Protein AF-A0A2U2DFJ9-F1 (afdb_monomer_lite)

Organism: NCBI:txid2182425

pLDDT: mean 81.89, std 17.58, range [42.03, 97.06]

Radius of gyration: 15.21 Å; chains: 1; bounding box: 25×29×52 Å

Structure (mmCIF, N/CA/C/O backbone):
data_AF-A0A2U2DFJ9-F1
#
_entry.id   AF-A0A2U2DFJ9-F1
#
loop_
_atom_site.group_PDB
_atom_site.id
_atom_site.type_symbol
_atom_site.label_atom_id
_atom_site.label_alt_id
_atom_site.label_comp_id
_atom_site.label_asym_id
_atom_site.label_entity_id
_atom_site.label_seq_id
_atom_site.pdbx_PDB_ins_code
_atom_site.Cartn_x
_atom_site.Cartn_y
_atom_site.Cartn_z
_atom_site.occupancy
_atom_site.B_iso_or_equiv
_atom_site.auth_seq_id
_atom_site.auth_comp_id
_atom_site.auth_asym_id
_atom_site.auth_atom_id
_atom_site.pdbx_PDB_model_num
ATOM 1 N N . MET A 1 1 ? 11.268 10.503 1.662 1.00 52.84 1 MET A N 1
ATOM 2 C CA . MET A 1 1 ? 9.936 9.874 1.558 1.00 52.84 1 MET A CA 1
ATOM 3 C C . MET A 1 1 ? 8.866 10.942 1.677 1.00 52.84 1 MET A C 1
ATOM 5 O O . MET A 1 1 ? 8.882 11.700 2.641 1.00 52.84 1 MET A O 1
ATOM 9 N N . GLU A 1 2 ? 7.994 11.043 0.674 1.00 56.03 2 GLU A N 1
ATOM 10 C CA . GLU A 1 2 ? 6.791 11.884 0.724 1.00 56.03 2 GLU A CA 1
ATOM 11 C C . GLU A 1 2 ? 5.919 11.446 1.913 1.00 56.03 2 GLU A C 1
ATOM 13 O O . GLU A 1 2 ? 5.860 10.260 2.236 1.00 56.03 2 GLU A O 1
ATOM 18 N N . ASN A 1 3 ? 5.303 12.388 2.627 1.00 73.19 3 ASN A N 1
ATOM 19 C CA . ASN A 1 3 ? 4.603 12.078 3.871 1.00 73.19 3 ASN A CA 1
ATOM 20 C C . ASN A 1 3 ? 3.366 11.219 3.559 1.00 73.19 3 ASN A C 1
ATOM 22 O O . ASN A 1 3 ? 2.481 11.666 2.834 1.00 73.19 3 ASN A O 1
ATOM 26 N N . LEU A 1 4 ? 3.256 10.009 4.114 1.00 71.62 4 LEU A N 1
ATOM 27 C CA . LEU A 1 4 ? 2.108 9.125 3.855 1.00 71.62 4 LEU A CA 1
ATOM 28 C C . LEU A 1 4 ? 0.763 9.770 4.203 1.00 71.62 4 LEU A C 1
ATOM 30 O O . LEU A 1 4 ? -0.244 9.478 3.562 1.00 71.62 4 LEU A O 1
ATOM 34 N N . ARG A 1 5 ? 0.744 10.717 5.149 1.00 70.81 5 ARG A N 1
ATOM 35 C CA . ARG A 1 5 ? -0.452 11.519 5.444 1.00 70.81 5 ARG A CA 1
ATOM 36 C C . ARG A 1 5 ? -0.880 12.393 4.269 1.00 70.81 5 ARG A C 1
ATOM 38 O O . ARG A 1 5 ? -2.066 12.634 4.114 1.00 70.81 5 ARG A O 1
ATOM 45 N N . GLN A 1 6 ? 0.065 12.868 3.460 1.00 75.25 6 GLN A N 1
ATOM 46 C CA . GLN A 1 6 ? -0.219 13.631 2.240 1.00 75.25 6 GLN A CA 1
ATOM 47 C C . GLN A 1 6 ? -0.699 12.727 1.099 1.00 75.25 6 GLN A C 1
ATOM 49 O O . GLN A 1 6 ? -1.400 13.191 0.206 1.00 75.25 6 GLN A O 1
ATOM 54 N N . LEU A 1 7 ? -0.334 11.442 1.128 1.00 66.25 7 LEU A N 1
ATOM 55 C CA . LEU A 1 7 ? -0.747 10.452 0.132 1.00 66.25 7 LEU A CA 1
ATOM 56 C C . LEU A 1 7 ? -2.104 9.808 0.454 1.00 66.25 7 LEU A C 1
ATOM 58 O O . LEU A 1 7 ? -2.735 9.243 -0.439 1.00 66.25 7 LEU A O 1
ATOM 62 N N . SER A 1 8 ? -2.548 9.884 1.709 1.00 71.19 8 SER A N 1
ATOM 63 C CA . SER A 1 8 ? -3.824 9.341 2.169 1.00 71.19 8 SER A CA 1
ATOM 64 C C . SER A 1 8 ? -4.962 10.339 1.971 1.00 71.19 8 SER A C 1
ATOM 66 O O . SER A 1 8 ? -4.898 11.469 2.448 1.00 71.19 8 SER A O 1
ATOM 68 N N . ALA A 1 9 ? -6.057 9.895 1.353 1.00 72.31 9 ALA A N 1
ATOM 69 C CA . ALA A 1 9 ? -7.325 10.632 1.348 1.00 72.31 9 ALA A CA 1
ATOM 70 C C . ALA A 1 9 ? -8.136 10.438 2.649 1.00 72.31 9 ALA A C 1
ATOM 72 O O . ALA A 1 9 ? -9.190 11.050 2.815 1.00 72.31 9 ALA A O 1
ATOM 73 N N . TRP A 1 10 ? -7.665 9.583 3.564 1.00 72.38 10 TRP A N 1
ATOM 74 C CA . TRP A 1 10 ? -8.362 9.197 4.792 1.00 72.38 10 TRP A CA 1
ATOM 75 C C . TRP A 1 10 ? -7.600 9.655 6.045 1.00 72.38 10 TRP A C 1
ATOM 77 O O . TRP A 1 10 ? -6.364 9.594 6.051 1.00 72.38 10 TRP A O 1
ATOM 87 N N . PRO A 1 11 ? -8.288 10.076 7.126 1.00 78.06 11 PRO A N 1
ATOM 88 C CA . PRO A 1 11 ? -7.633 10.376 8.395 1.00 78.06 11 PRO A CA 1
ATOM 89 C C . PRO A 1 11 ? -7.016 9.104 8.991 1.00 78.06 11 PRO A C 1
ATOM 91 O O . PRO A 1 11 ? -7.730 8.177 9.362 1.00 78.06 11 PRO A O 1
ATOM 94 N N . LEU A 1 12 ? -5.687 9.072 9.088 1.00 79.62 12 LEU A N 1
ATOM 95 C CA . LEU A 1 12 ? -4.943 7.969 9.696 1.00 79.62 12 LEU A CA 1
ATOM 96 C C . LEU A 1 12 ? -4.514 8.340 11.113 1.00 79.62 12 LEU A C 1
ATOM 98 O O . LEU A 1 12 ? -3.942 9.412 11.339 1.00 79.62 12 LEU A O 1
ATOM 102 N N . THR A 1 13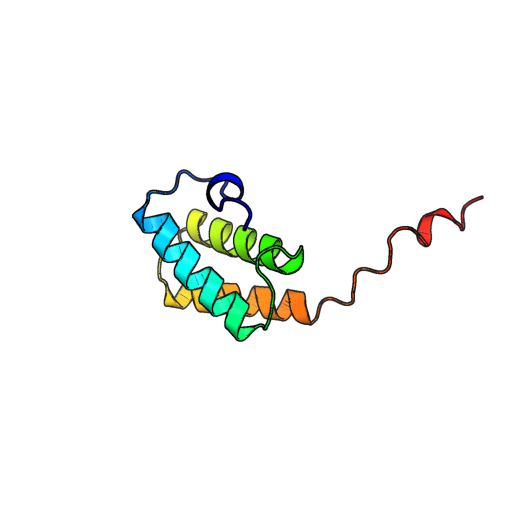 ? -4.741 7.440 12.066 1.00 87.69 13 THR A N 1
ATOM 103 C CA . THR A 1 13 ? -4.116 7.540 13.386 1.00 87.69 13 THR A CA 1
ATOM 104 C C . THR A 1 13 ? -2.615 7.245 13.287 1.00 87.69 13 THR A C 1
ATOM 106 O O . THR A 1 13 ? -2.125 6.703 12.295 1.00 87.69 13 THR A O 1
ATOM 109 N N . SER A 1 14 ? -1.850 7.565 14.334 1.00 86.25 14 SER A N 1
ATOM 110 C CA . SER A 1 14 ? -0.425 7.202 14.393 1.00 86.25 14 SER A CA 1
ATOM 111 C C . SER A 1 14 ? -0.195 5.687 14.316 1.00 86.25 14 SER A C 1
ATOM 113 O O . SER A 1 14 ? 0.807 5.254 13.755 1.00 86.25 14 SER A O 1
ATOM 115 N N . ALA A 1 15 ? -1.124 4.883 14.845 1.00 87.12 15 ALA A N 1
ATOM 116 C CA . ALA A 1 15 ? -1.049 3.426 14.764 1.00 87.12 15 ALA A CA 1
ATOM 117 C C . ALA A 1 15 ? -1.303 2.923 13.333 1.00 87.12 15 ALA A C 1
ATOM 119 O O . ALA A 1 15 ? -0.590 2.037 12.863 1.00 87.12 15 ALA A O 1
ATOM 120 N N . ASP A 1 16 ? -2.268 3.523 12.627 1.00 87.62 16 ASP A N 1
ATOM 121 C CA . ASP A 1 16 ? -2.547 3.194 11.223 1.00 87.62 16 ASP A CA 1
ATOM 122 C C . ASP A 1 16 ? -1.346 3.521 10.333 1.00 87.62 16 ASP A C 1
ATOM 124 O O . ASP A 1 16 ? -0.962 2.712 9.493 1.00 87.62 16 ASP A O 1
ATOM 128 N N . LEU A 1 17 ? -0.716 4.680 10.558 1.00 87.75 17 LEU A N 1
ATOM 129 C CA . LEU A 1 17 ? 0.483 5.092 9.827 1.00 87.75 17 LEU A CA 1
ATOM 130 C C . LEU A 1 17 ? 1.623 4.103 10.019 1.00 87.75 17 LEU A C 1
ATOM 132 O O . LEU A 1 17 ? 2.143 3.607 9.031 1.00 87.75 17 LEU A O 1
ATOM 136 N N . SER A 1 18 ? 1.947 3.748 11.264 1.00 90.75 18 SER A N 1
ATOM 137 C CA . SER A 1 18 ? 3.030 2.799 11.534 1.00 90.75 18 SER A CA 1
ATOM 138 C C . SER A 1 18 ? 2.759 1.423 10.914 1.00 90.75 18 SER A C 1
ATOM 140 O O . SER A 1 18 ? 3.668 0.788 10.384 1.00 90.75 18 SER A O 1
ATOM 142 N N . LYS A 1 19 ? 1.500 0.964 10.915 1.00 91.44 19 LYS A N 1
ATOM 143 C CA . LYS A 1 19 ? 1.122 -0.279 10.233 1.00 91.44 19 LYS A CA 1
ATOM 144 C C . LYS A 1 19 ? 1.346 -0.176 8.722 1.00 91.44 19 LYS A C 1
ATOM 146 O O . LYS A 1 19 ? 1.967 -1.067 8.148 1.00 91.44 19 LYS A O 1
ATOM 151 N N . VAL A 1 20 ? 0.835 0.878 8.086 1.00 91.19 20 VAL A N 1
ATOM 152 C CA . VAL A 1 20 ? 0.962 1.069 6.635 1.00 91.19 20 VAL A CA 1
ATOM 153 C C . VAL A 1 20 ? 2.421 1.266 6.225 1.00 91.19 20 VAL A C 1
ATOM 155 O O . VAL A 1 20 ? 2.821 0.710 5.208 1.00 91.19 20 VAL A O 1
ATOM 158 N N . GLU A 1 21 ? 3.220 1.981 7.019 1.00 92.94 21 GLU A N 1
ATOM 159 C CA . GLU A 1 21 ? 4.670 2.139 6.831 1.00 92.94 21 GLU A CA 1
ATOM 160 C C . GLU A 1 21 ? 5.370 0.783 6.819 1.00 92.94 21 GLU A C 1
ATOM 162 O O . GLU A 1 21 ? 6.023 0.445 5.838 1.00 92.94 21 GLU A O 1
ATOM 167 N N . ASN A 1 22 ? 5.138 -0.051 7.836 1.00 95.38 22 ASN A N 1
ATOM 168 C CA . ASN A 1 22 ? 5.748 -1.380 7.911 1.00 95.38 22 ASN A CA 1
ATOM 169 C C . ASN A 1 22 ? 5.364 -2.275 6.721 1.00 95.38 22 ASN A C 1
ATOM 171 O O . ASN A 1 22 ? 6.197 -3.021 6.206 1.00 95.38 22 ASN A O 1
ATOM 175 N N . VAL A 1 23 ? 4.101 -2.221 6.280 1.00 96.44 23 VAL A N 1
ATOM 176 C CA . VAL A 1 23 ? 3.649 -2.956 5.088 1.00 96.44 23 VAL A CA 1
ATOM 177 C C . VAL A 1 23 ? 4.338 -2.418 3.836 1.00 96.44 23 VAL A C 1
ATOM 179 O O . VAL A 1 23 ? 4.814 -3.203 3.018 1.00 96.44 23 VAL A O 1
ATOM 182 N N . LEU A 1 24 ? 4.371 -1.096 3.668 1.00 95.75 24 LEU A N 1
ATOM 183 C CA . LEU A 1 24 ? 4.964 -0.450 2.505 1.00 95.75 24 LEU A CA 1
ATOM 184 C C . LEU A 1 24 ? 6.454 -0.777 2.403 1.00 95.75 24 LEU A C 1
ATOM 186 O O . LEU A 1 24 ? 6.890 -1.213 1.343 1.00 95.75 24 LEU A O 1
ATOM 190 N N . ASP A 1 25 ? 7.204 -0.643 3.493 1.00 95.94 25 ASP A N 1
ATOM 191 C CA . ASP A 1 25 ? 8.638 -0.931 3.530 1.00 95.94 25 ASP A CA 1
ATOM 192 C C . ASP A 1 25 ? 8.930 -2.386 3.146 1.00 95.94 25 ASP A C 1
ATOM 194 O O . ASP A 1 25 ? 9.817 -2.647 2.333 1.00 95.94 25 ASP A O 1
ATOM 198 N N . ALA A 1 26 ? 8.139 -3.337 3.654 1.00 97.00 26 ALA A N 1
ATOM 199 C CA . ALA A 1 26 ? 8.270 -4.745 3.288 1.00 97.00 26 ALA A CA 1
ATOM 200 C C . ALA A 1 26 ? 7.982 -4.990 1.796 1.00 97.00 26 ALA A C 1
ATOM 202 O O . ALA A 1 26 ? 8.727 -5.706 1.130 1.00 97.00 26 ALA A O 1
ATOM 203 N N . VAL A 1 27 ? 6.930 -4.374 1.247 1.00 97.06 27 VAL A N 1
ATOM 204 C CA . VAL A 1 27 ? 6.570 -4.506 -0.176 1.00 97.06 27 VAL A CA 1
ATOM 205 C C . VAL A 1 27 ? 7.639 -3.894 -1.083 1.00 97.06 27 VAL A C 1
ATOM 207 O O . VAL A 1 27 ? 7.989 -4.485 -2.104 1.00 97.06 27 VAL A O 1
ATOM 210 N N . LEU A 1 28 ? 8.158 -2.720 -0.722 1.00 95.50 28 LEU A N 1
ATOM 211 C CA . LEU A 1 28 ? 9.203 -2.026 -1.471 1.00 95.50 28 LEU A CA 1
ATOM 212 C C . LEU A 1 28 ? 10.522 -2.804 -1.450 1.00 95.50 28 LEU A C 1
ATOM 214 O O . LEU A 1 28 ? 11.147 -2.957 -2.500 1.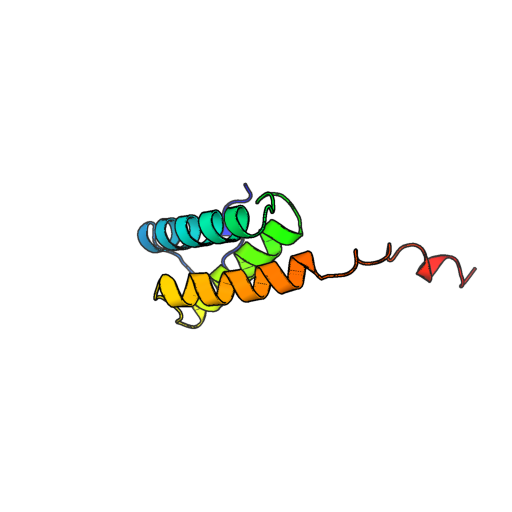00 95.50 28 LEU A O 1
ATOM 218 N N . ALA A 1 29 ? 10.907 -3.347 -0.292 1.00 95.38 29 ALA A N 1
ATOM 219 C CA . ALA A 1 29 ? 12.092 -4.186 -0.153 1.00 95.38 29 ALA A CA 1
ATOM 220 C C . ALA A 1 29 ? 11.977 -5.480 -0.978 1.00 95.38 29 ALA A C 1
ATOM 222 O O . ALA A 1 29 ? 12.893 -5.799 -1.736 1.00 95.38 29 ALA A O 1
ATOM 223 N N . ASP A 1 30 ? 10.836 -6.178 -0.896 1.00 94.44 30 ASP A N 1
ATOM 224 C CA . ASP A 1 30 ? 10.565 -7.396 -1.674 1.00 94.44 30 ASP A CA 1
ATOM 225 C C . ASP A 1 30 ? 10.643 -7.133 -3.191 1.00 94.44 30 ASP A C 1
ATOM 227 O O . ASP A 1 30 ? 11.107 -7.981 -3.955 1.00 94.44 30 ASP A O 1
ATOM 231 N N . ALA A 1 31 ? 10.186 -5.958 -3.637 1.00 92.19 31 ALA A N 1
ATOM 232 C CA . ALA A 1 31 ? 10.149 -5.572 -5.046 1.00 92.19 31 ALA A CA 1
ATOM 233 C C . ALA A 1 31 ? 11.413 -4.848 -5.541 1.00 92.19 31 ALA A C 1
ATOM 235 O O . ALA A 1 31 ? 11.503 -4.573 -6.737 1.00 92.19 31 ALA A O 1
ATOM 236 N N . GLN A 1 32 ? 12.367 -4.541 -4.654 1.00 94.31 32 GLN A N 1
ATOM 237 C CA . GLN A 1 32 ? 13.555 -3.724 -4.942 1.00 94.31 32 GLN A CA 1
ATOM 238 C C . GLN A 1 32 ? 13.209 -2.341 -5.532 1.00 94.31 32 GLN A C 1
ATOM 240 O O . GLN A 1 32 ? 13.852 -1.871 -6.469 1.00 94.31 32 GLN A O 1
ATOM 245 N N . ILE A 1 33 ? 12.174 -1.689 -4.994 1.00 92.00 33 ILE A N 1
ATOM 246 C CA . ILE A 1 33 ? 11.711 -0.361 -5.426 1.00 92.00 33 ILE A CA 1
ATOM 247 C C . ILE A 1 33 ? 12.041 0.670 -4.347 1.00 92.00 33 ILE A C 1
ATOM 249 O O . ILE A 1 33 ? 11.672 0.503 -3.188 1.00 92.00 33 ILE A O 1
ATOM 253 N N . GLU A 1 34 ? 12.668 1.782 -4.725 1.00 90.50 34 GLU A N 1
ATOM 254 C CA . GLU A 1 34 ? 12.892 2.903 -3.806 1.00 90.50 34 GLU A CA 1
ATOM 255 C C . GLU A 1 34 ? 11.585 3.681 -3.561 1.00 90.50 34 GLU A C 1
ATOM 257 O O . GLU A 1 34 ? 10.818 3.965 -4.487 1.00 90.50 34 GLU A O 1
ATOM 262 N N . GLY A 1 35 ? 11.309 4.039 -2.306 1.00 86.94 35 GLY A N 1
ATOM 263 C CA . GLY A 1 35 ? 10.019 4.617 -1.904 1.00 86.94 35 GLY A CA 1
ATOM 264 C C . GLY A 1 35 ? 9.733 6.033 -2.418 1.00 86.94 35 GLY A C 1
ATOM 265 O O . GLY A 1 35 ? 8.577 6.453 -2.446 1.00 86.94 35 GLY A O 1
ATOM 266 N N . ASP A 1 36 ? 10.753 6.783 -2.830 1.00 88.19 36 ASP A N 1
ATOM 267 C CA . ASP A 1 36 ? 10.628 8.123 -3.417 1.00 88.19 36 ASP A CA 1
ATOM 268 C C . ASP A 1 36 ? 10.486 8.115 -4.949 1.00 88.19 36 ASP A C 1
ATOM 270 O O . ASP A 1 36 ? 10.231 9.157 -5.555 1.00 88.19 36 ASP A O 1
ATOM 274 N N . THR A 1 37 ? 10.557 6.944 -5.579 1.00 89.88 37 THR A N 1
ATOM 275 C CA . THR A 1 37 ? 10.306 6.795 -7.015 1.00 89.88 37 THR A CA 1
ATOM 276 C C . THR A 1 37 ? 8.810 6.865 -7.341 1.00 89.88 37 THR A C 1
ATOM 278 O O . THR A 1 37 ? 7.944 6.593 -6.504 1.00 89.88 37 THR A O 1
ATOM 281 N N . LYS A 1 38 ? 8.467 7.170 -8.604 1.00 89.69 38 LYS A N 1
ATOM 282 C CA . LYS A 1 38 ? 7.065 7.146 -9.072 1.00 89.69 38 LYS A CA 1
ATOM 283 C C . LYS A 1 38 ? 6.375 5.788 -8.807 1.00 89.69 38 LYS A C 1
ATOM 285 O O . LYS A 1 38 ? 5.237 5.817 -8.333 1.00 89.69 38 LYS A O 1
ATOM 290 N N . PRO A 1 39 ? 6.999 4.621 -9.079 1.00 91.25 39 PRO A N 1
ATOM 291 C CA . PRO A 1 39 ? 6.463 3.322 -8.669 1.00 91.25 39 PRO A CA 1
ATOM 292 C C . PRO A 1 39 ? 6.236 3.214 -7.157 1.00 91.25 39 PRO A C 1
ATOM 294 O O . PRO A 1 39 ? 5.141 2.838 -6.743 1.00 91.25 39 PRO A O 1
ATOM 297 N N . GLY A 1 40 ? 7.212 3.623 -6.337 1.00 92.31 40 GLY A N 1
ATOM 298 C CA . GLY A 1 40 ? 7.100 3.593 -4.876 1.00 92.31 40 GLY A CA 1
ATOM 299 C C . GLY A 1 40 ? 5.905 4.397 -4.356 1.00 92.31 40 GLY A C 1
ATOM 300 O O . GLY A 1 40 ? 5.079 3.886 -3.598 1.00 92.31 40 GLY A O 1
ATOM 301 N N . GLN A 1 41 ? 5.722 5.618 -4.864 1.00 91.75 41 GLN A N 1
ATOM 302 C CA . GLN A 1 41 ? 4.572 6.460 -4.525 1.00 91.75 41 GLN A CA 1
ATOM 303 C C . GLN A 1 41 ? 3.228 5.851 -4.963 1.00 91.75 41 GLN A C 1
ATOM 305 O O . GLN A 1 41 ? 2.225 5.983 -4.256 1.00 91.75 41 GLN A O 1
ATOM 310 N N . ARG A 1 42 ? 3.169 5.181 -6.125 1.00 91.81 42 ARG A N 1
ATOM 311 C CA . ARG A 1 42 ? 1.945 4.505 -6.600 1.00 91.81 42 ARG A CA 1
ATOM 312 C C . ARG A 1 42 ? 1.584 3.298 -5.741 1.00 91.81 42 ARG A C 1
ATOM 314 O O . ARG A 1 42 ? 0.402 3.108 -5.440 1.00 91.81 42 ARG A O 1
ATOM 321 N N . ILE A 1 43 ? 2.579 2.527 -5.310 1.00 94.06 43 ILE A N 1
ATOM 322 C CA . ILE A 1 43 ? 2.394 1.412 -4.375 1.00 94.06 43 ILE A CA 1
ATOM 323 C C . ILE A 1 43 ? 1.856 1.943 -3.043 1.00 94.06 43 ILE A C 1
ATOM 325 O O . ILE A 1 43 ? 0.814 1.475 -2.583 1.00 94.06 43 ILE A O 1
ATOM 329 N N . ALA A 1 44 ? 2.478 2.988 -2.486 1.00 93.69 44 ALA A N 1
ATOM 330 C CA . ALA A 1 44 ? 2.030 3.631 -1.250 1.00 93.69 44 ALA A CA 1
ATOM 331 C C . ALA A 1 44 ? 0.566 4.095 -1.327 1.00 93.69 44 ALA A C 1
ATOM 333 O O . ALA A 1 44 ? -0.247 3.730 -0.477 1.00 93.69 44 ALA A O 1
ATOM 334 N N . ARG A 1 45 ? 0.187 4.827 -2.386 1.00 92.38 45 ARG A N 1
ATOM 335 C CA . ARG A 1 45 ? -1.205 5.268 -2.611 1.00 92.38 45 ARG A CA 1
ATOM 336 C C . ARG A 1 45 ? -2.181 4.097 -2.729 1.00 92.38 45 ARG A C 1
ATOM 338 O O . ARG A 1 45 ? -3.307 4.188 -2.242 1.00 92.38 45 ARG A O 1
ATOM 345 N N . SER A 1 46 ? -1.760 3.000 -3.354 1.00 93.50 46 SER A N 1
ATOM 346 C CA . SER A 1 46 ? -2.603 1.814 -3.525 1.00 93.50 46 SER A CA 1
ATOM 347 C C . SER A 1 46 ? -2.852 1.104 -2.194 1.00 93.50 46 SER A C 1
ATOM 349 O O . SER A 1 46 ? -3.997 0.766 -1.904 1.00 93.50 46 SER A O 1
ATOM 351 N N . ILE A 1 47 ? -1.816 0.922 -1.368 1.00 94.50 47 ILE A N 1
ATOM 352 C CA . ILE A 1 47 ? -1.932 0.327 -0.024 1.00 94.50 47 ILE A CA 1
ATOM 353 C C . ILE A 1 47 ? -2.817 1.203 0.871 1.00 94.50 47 ILE A C 1
ATOM 355 O O . ILE A 1 47 ? -3.728 0.697 1.521 1.00 94.50 47 ILE A O 1
ATOM 359 N N . LEU A 1 48 ? -2.612 2.523 0.846 1.00 92.75 48 LEU A N 1
ATOM 360 C CA . LEU A 1 48 ? -3.442 3.487 1.575 1.00 92.75 48 LEU A CA 1
ATOM 361 C C . LEU A 1 48 ? -4.916 3.432 1.150 1.00 92.75 48 LEU A C 1
ATOM 363 O O . LEU A 1 48 ? -5.810 3.496 1.991 1.00 92.75 48 LEU A O 1
ATOM 367 N N . SER A 1 49 ? -5.176 3.268 -0.148 1.00 91.44 49 SER A N 1
ATOM 368 C CA . SER A 1 49 ? -6.538 3.123 -0.671 1.00 91.44 49 SER A CA 1
ATOM 369 C C . SER A 1 49 ? -7.181 1.810 -0.222 1.00 91.44 49 SER A C 1
ATOM 371 O O . SER A 1 49 ? -8.331 1.815 0.204 1.00 91.44 49 SER A O 1
ATOM 373 N N . ALA A 1 50 ? -6.445 0.693 -0.257 1.00 92.06 50 ALA A N 1
ATOM 374 C CA . ALA A 1 50 ? -6.936 -0.589 0.251 1.00 92.06 50 ALA A CA 1
ATOM 375 C C . ALA A 1 50 ? -7.262 -0.516 1.752 1.00 92.06 50 ALA A C 1
ATOM 377 O O . ALA A 1 50 ? -8.308 -1.006 2.179 1.00 92.06 50 ALA A O 1
ATOM 378 N N . TYR A 1 51 ? -6.420 0.173 2.529 1.00 91.81 51 TYR A N 1
ATOM 379 C CA . TYR A 1 51 ? -6.670 0.434 3.945 1.00 91.81 51 TYR A CA 1
ATOM 380 C C . TYR A 1 51 ? -7.975 1.202 4.167 1.00 91.81 51 TYR A C 1
ATOM 382 O O . TYR A 1 51 ? -8.821 0.785 4.957 1.00 91.81 51 TYR A O 1
ATOM 390 N N . ALA A 1 52 ? -8.174 2.290 3.418 1.00 88.00 52 ALA A N 1
ATOM 391 C CA . ALA A 1 52 ? -9.386 3.104 3.480 1.00 88.00 52 ALA A CA 1
ATOM 392 C C . ALA A 1 52 ? -10.656 2.332 3.067 1.00 88.00 52 ALA A C 1
ATOM 394 O O . ALA A 1 52 ? -11.745 2.637 3.547 1.00 88.00 52 ALA A O 1
ATOM 395 N N . LEU A 1 53 ? -10.521 1.310 2.215 1.00 89.56 53 LEU A N 1
ATOM 396 C CA . LEU A 1 53 ? -11.607 0.407 1.819 1.00 89.56 53 LEU A CA 1
ATOM 397 C C . LEU A 1 53 ? -11.873 -0.723 2.833 1.00 89.56 53 LEU A C 1
ATOM 399 O O . LEU A 1 53 ? -12.756 -1.548 2.604 1.00 89.56 53 LEU A O 1
ATOM 403 N N . GLY A 1 54 ? -11.146 -0.761 3.954 1.00 89.50 54 GLY A N 1
ATOM 404 C CA . GLY A 1 54 ? -11.373 -1.698 5.056 1.00 89.50 54 GLY A CA 1
ATOM 405 C C . GLY A 1 54 ? -10.426 -2.898 5.096 1.00 89.50 54 GLY A C 1
ATOM 406 O O . GLY A 1 54 ? -10.554 -3.734 5.994 1.00 89.50 54 GLY A O 1
ATOM 407 N N . VAL A 1 55 ? -9.444 -2.986 4.191 1.00 91.94 55 VAL A N 1
ATOM 408 C CA . VAL A 1 55 ? -8.386 -4.005 4.271 1.00 91.94 55 VAL A CA 1
ATOM 409 C C . VAL A 1 55 ? -7.397 -3.581 5.355 1.00 91.94 55 VAL A C 1
ATOM 411 O O . VAL A 1 55 ? -6.460 -2.832 5.108 1.00 91.94 55 VAL A O 1
ATOM 414 N N . THR A 1 56 ? -7.644 -4.002 6.592 1.00 90.38 56 THR A N 1
ATOM 415 C CA . THR A 1 56 ? -6.873 -3.548 7.766 1.00 90.38 56 THR A CA 1
ATOM 416 C C . THR A 1 56 ? -5.934 -4.609 8.337 1.00 90.38 56 THR A C 1
ATOM 418 O O . THR A 1 56 ? -5.085 -4.284 9.181 1.00 90.38 56 THR A O 1
ATOM 421 N N . ASP A 1 57 ? -6.072 -5.856 7.883 1.00 94.69 57 ASP A N 1
ATOM 422 C CA . ASP A 1 57 ? -5.166 -6.947 8.213 1.00 94.69 57 ASP A CA 1
ATOM 423 C C . ASP A 1 57 ? -3.827 -6.774 7.482 1.00 94.69 57 ASP A C 1
ATOM 425 O O . ASP A 1 57 ? -3.772 -6.473 6.287 1.00 94.69 57 ASP A O 1
ATOM 429 N N . SER A 1 58 ? -2.727 -6.941 8.215 1.00 93.56 58 SER A N 1
ATOM 430 C CA . SER A 1 58 ? -1.387 -6.703 7.677 1.00 93.56 58 SER A CA 1
ATOM 431 C C . SER A 1 58 ? -0.995 -7.725 6.610 1.00 93.56 58 SER A C 1
ATOM 433 O O . SER A 1 58 ? -0.299 -7.371 5.662 1.00 93.56 58 SER A O 1
ATOM 435 N N . HIS A 1 59 ? -1.423 -8.982 6.740 1.00 95.25 59 HIS A N 1
ATOM 436 C CA . HIS A 1 59 ? -1.117 -10.027 5.767 1.00 95.25 59 HIS A CA 1
ATOM 437 C C . HIS A 1 59 ? -1.876 -9.795 4.453 1.00 95.25 59 HIS A C 1
ATOM 439 O O . HIS A 1 59 ? -1.302 -9.941 3.367 1.00 95.25 59 HIS A O 1
ATOM 445 N N . ASP A 1 60 ? -3.128 -9.351 4.539 1.00 95.75 60 ASP A N 1
ATOM 446 C CA . ASP A 1 60 ? -3.920 -8.988 3.362 1.00 95.75 60 ASP A CA 1
ATOM 447 C C . ASP A 1 60 ? -3.350 -7.753 2.654 1.00 95.75 60 ASP A C 1
ATOM 449 O O . ASP A 1 60 ? -3.197 -7.756 1.430 1.00 95.75 60 ASP A O 1
ATOM 453 N N . LEU A 1 61 ? -2.946 -6.725 3.407 1.00 95.62 61 LEU A N 1
ATOM 454 C CA . LEU A 1 61 ? -2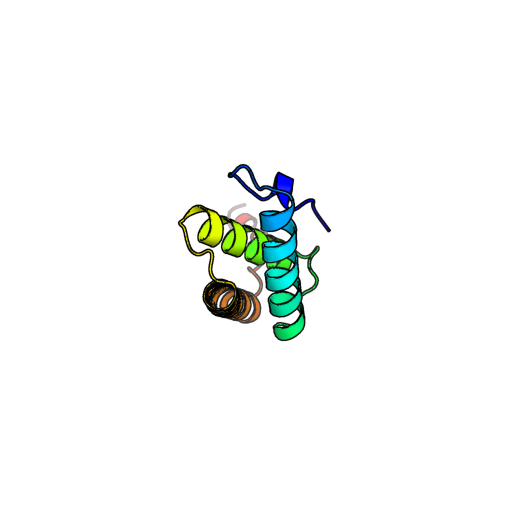.288 -5.537 2.854 1.00 95.62 61 LEU A CA 1
ATOM 455 C C . LEU A 1 61 ? -0.940 -5.860 2.200 1.00 95.62 61 LEU A C 1
ATOM 457 O O . LEU A 1 61 ? -0.639 -5.316 1.138 1.00 95.62 61 LEU A O 1
ATOM 461 N N . LEU A 1 62 ? -0.143 -6.757 2.790 1.00 96.56 62 LEU A N 1
ATOM 462 C CA . LEU A 1 62 ? 1.102 -7.245 2.187 1.00 96.56 62 LEU A CA 1
ATOM 463 C C . LEU A 1 62 ? 0.826 -7.984 0.877 1.00 96.56 62 LEU A C 1
ATOM 465 O O . LEU A 1 62 ? 1.494 -7.742 -0.128 1.00 96.56 62 LEU A O 1
ATOM 469 N N . THR A 1 63 ? -0.172 -8.868 0.872 1.00 96.44 63 THR A N 1
ATOM 470 C CA . THR A 1 63 ? -0.571 -9.621 -0.323 1.00 96.44 63 THR A CA 1
ATOM 471 C C . THR A 1 63 ? -1.020 -8.671 -1.429 1.00 96.44 63 THR A C 1
ATOM 473 O O . THR A 1 63 ? -0.533 -8.759 -2.558 1.00 96.44 63 THR A O 1
ATOM 476 N N . TYR A 1 64 ? -1.881 -7.712 -1.095 1.00 95.06 64 TYR A N 1
ATOM 477 C CA . TYR A 1 64 ? -2.332 -6.673 -2.010 1.00 95.06 64 TYR A CA 1
ATOM 478 C C . TYR A 1 64 ? -1.159 -5.834 -2.538 1.00 95.06 64 TYR A C 1
ATOM 480 O O . TYR A 1 64 ? -0.987 -5.694 -3.749 1.00 95.06 64 TYR A O 1
ATOM 488 N N . GLY A 1 65 ? -0.301 -5.331 -1.647 1.00 95.62 65 GLY A N 1
ATOM 489 C CA . GLY A 1 65 ? 0.859 -4.517 -2.000 1.00 95.62 65 GLY A CA 1
ATOM 490 C C . GLY A 1 65 ? 1.824 -5.238 -2.942 1.00 95.62 65 GLY A C 1
ATOM 491 O O . GLY A 1 65 ? 2.257 -4.650 -3.930 1.00 95.62 65 GLY A O 1
ATOM 492 N N . ARG A 1 66 ? 2.087 -6.532 -2.718 1.00 96.12 66 ARG A N 1
ATOM 493 C CA . ARG A 1 66 ? 2.916 -7.367 -3.607 1.00 96.12 66 ARG A CA 1
ATOM 494 C C . ARG A 1 66 ? 2.324 -7.511 -5.006 1.00 96.12 66 ARG A C 1
ATOM 496 O O . ARG A 1 66 ? 3.070 -7.474 -5.984 1.00 96.12 66 ARG A O 1
ATOM 503 N N . VAL A 1 67 ? 1.002 -7.654 -5.125 1.00 95.50 67 VAL A N 1
ATOM 504 C CA . VAL A 1 67 ? 0.326 -7.706 -6.434 1.00 95.50 67 VAL A CA 1
ATOM 505 C C . VAL A 1 67 ? 0.529 -6.394 -7.194 1.00 95.50 67 VAL A C 1
ATOM 507 O O . VAL A 1 67 ? 0.893 -6.421 -8.371 1.00 95.50 67 VAL A O 1
ATOM 510 N N . ILE A 1 68 ? 0.363 -5.254 -6.520 1.00 94.75 68 ILE A N 1
ATOM 511 C CA . ILE A 1 68 ? 0.579 -3.932 -7.122 1.00 94.75 68 ILE A CA 1
ATOM 512 C C . ILE A 1 68 ? 2.050 -3.729 -7.495 1.00 94.75 68 ILE A C 1
ATOM 514 O O . ILE A 1 68 ? 2.346 -3.311 -8.611 1.00 94.75 68 ILE A O 1
ATOM 51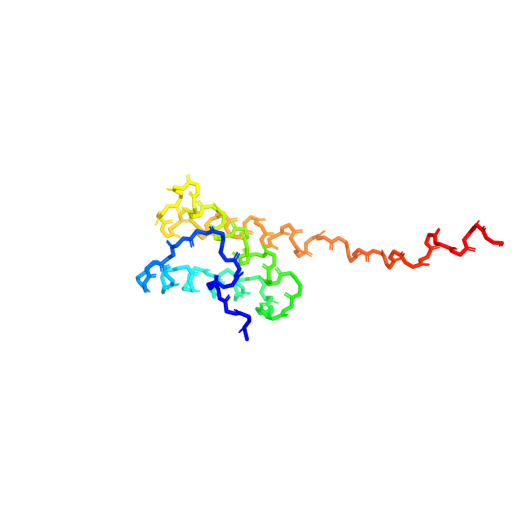8 N N . ALA A 1 69 ? 2.980 -4.072 -6.603 1.00 94.50 69 ALA A N 1
ATOM 519 C CA . ALA A 1 69 ? 4.409 -3.939 -6.861 1.00 94.50 69 ALA A CA 1
ATOM 520 C C . ALA A 1 69 ? 4.851 -4.793 -8.055 1.00 94.50 69 ALA A C 1
ATOM 522 O O . ALA A 1 69 ? 5.585 -4.314 -8.915 1.00 94.50 69 ALA A O 1
ATOM 523 N N . LYS A 1 70 ? 4.332 -6.021 -8.181 1.00 93.31 70 LYS A N 1
ATOM 524 C CA . LYS A 1 70 ? 4.563 -6.863 -9.360 1.00 93.31 70 LYS A CA 1
ATOM 525 C C . LYS A 1 70 ? 4.041 -6.208 -10.641 1.00 93.31 70 LYS A C 1
ATOM 527 O O . LYS A 1 70 ? 4.706 -6.276 -11.669 1.00 93.31 70 LYS A O 1
ATOM 532 N N . ALA A 1 71 ? 2.871 -5.574 -10.599 1.00 90.50 71 ALA A N 1
ATOM 533 C CA . ALA A 1 71 ? 2.343 -4.855 -11.755 1.00 90.50 71 ALA A CA 1
ATOM 534 C C . ALA A 1 71 ? 3.219 -3.648 -12.134 1.00 90.50 71 ALA A C 1
ATOM 536 O O . ALA A 1 71 ? 3.405 -3.388 -13.319 1.00 90.50 71 ALA A O 1
ATOM 537 N N . GLU A 1 72 ? 3.790 -2.943 -11.154 1.00 88.38 72 GLU A N 1
ATOM 538 C CA . GLU A 1 72 ? 4.703 -1.822 -11.396 1.00 88.38 72 GLU A CA 1
ATOM 539 C C . GLU A 1 72 ? 6.063 -2.273 -11.949 1.00 88.38 72 GLU A C 1
ATOM 541 O O . GLU A 1 72 ? 6.565 -1.629 -12.864 1.00 88.38 72 GLU A O 1
ATOM 546 N N . THR A 1 73 ? 6.634 -3.391 -11.484 1.00 85.12 73 THR A N 1
ATOM 547 C CA . THR A 1 73 ? 7.907 -3.919 -12.023 1.00 85.12 73 THR A CA 1
ATOM 548 C C . THR A 1 73 ? 7.782 -4.480 -13.437 1.00 85.12 73 THR A C 1
ATOM 550 O O . THR A 1 73 ? 8.753 -4.487 -14.186 1.00 85.12 73 THR A O 1
ATOM 553 N N . HIS A 1 74 ? 6.592 -4.952 -13.815 1.00 81.62 74 HIS A N 1
ATOM 554 C CA . HIS A 1 74 ? 6.302 -5.451 -15.163 1.00 81.62 74 HIS A CA 1
ATOM 5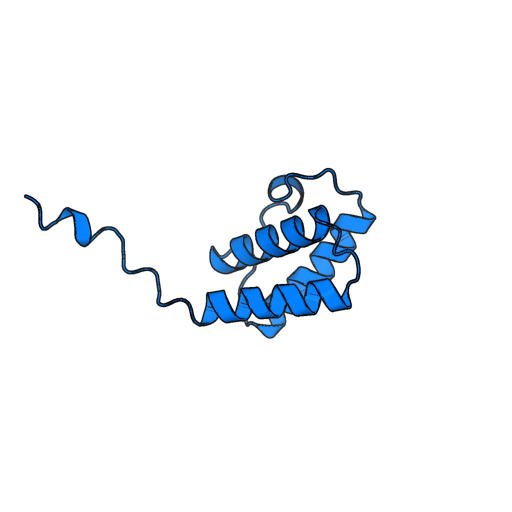55 C C . HIS A 1 74 ? 5.673 -4.382 -16.057 1.00 81.62 74 HIS A C 1
ATOM 557 O O . HIS A 1 74 ? 5.311 -4.670 -17.201 1.00 81.62 74 HIS A O 1
ATOM 563 N N . ARG A 1 75 ? 5.504 -3.156 -15.548 1.00 75.31 75 ARG A N 1
ATOM 564 C CA . ARG A 1 75 ? 5.023 -2.047 -16.354 1.00 75.31 75 ARG A CA 1
ATOM 565 C C . ARG A 1 75 ? 6.125 -1.758 -17.372 1.00 75.31 75 ARG A C 1
ATOM 567 O O . ARG A 1 75 ? 7.228 -1.424 -16.945 1.00 75.31 75 ARG A O 1
ATOM 574 N N . PRO A 1 76 ? 5.879 -1.899 -18.688 1.00 58.06 76 PRO A N 1
ATOM 575 C CA . PRO A 1 76 ? 6.826 -1.363 -19.650 1.00 58.06 76 PRO A CA 1
ATOM 576 C C . PRO A 1 76 ? 6.975 0.110 -19.290 1.00 58.06 76 PRO A C 1
ATOM 578 O O . PRO A 1 76 ? 5.943 0.767 -19.081 1.00 58.06 76 PRO A O 1
ATOM 581 N N . ASP A 1 77 ? 8.220 0.579 -19.130 1.00 54.06 77 ASP A N 1
ATOM 582 C CA . ASP A 1 77 ? 8.518 1.999 -18.961 1.00 54.06 77 ASP A CA 1
ATOM 583 C C . ASP A 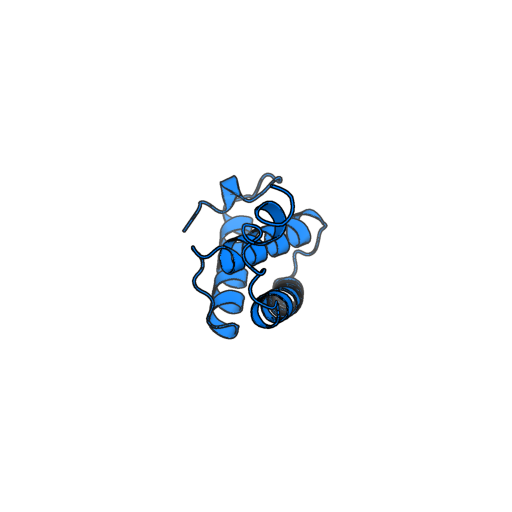1 77 ? 7.560 2.739 -19.871 1.00 54.06 77 ASP A C 1
ATOM 585 O O . ASP A 1 77 ? 7.492 2.440 -21.068 1.00 54.06 77 ASP A O 1
ATOM 589 N N . SER A 1 78 ? 6.694 3.559 -19.273 1.00 47.97 78 SER A N 1
ATOM 590 C CA . SER A 1 78 ? 5.734 4.337 -20.029 1.00 47.97 78 SER A CA 1
ATOM 591 C C . SER A 1 78 ? 6.565 5.108 -21.029 1.00 47.97 78 SER A C 1
ATOM 593 O O . SER A 1 78 ? 7.237 6.059 -20.632 1.00 47.97 78 SER A O 1
ATOM 595 N N . VAL A 1 79 ? 6.569 4.613 -22.269 1.00 43.97 79 VAL A N 1
ATOM 596 C CA . VAL A 1 79 ? 7.199 5.227 -23.422 1.00 43.97 79 VAL A CA 1
ATOM 597 C C . VAL A 1 79 ? 6.940 6.703 -23.265 1.00 43.97 79 VAL A C 1
ATOM 599 O O . VAL A 1 79 ? 5.777 7.082 -23.081 1.00 43.97 79 VAL A O 1
ATOM 602 N N . ASP A 1 80 ? 8.024 7.476 -23.233 1.00 44.97 80 ASP A N 1
ATOM 603 C CA . ASP A 1 80 ? 7.996 8.924 -23.213 1.00 44.97 80 ASP A CA 1
ATOM 604 C C . ASP A 1 80 ? 6.792 9.390 -24.023 1.00 44.97 80 ASP A C 1
ATOM 606 O O . ASP A 1 80 ? 6.766 9.312 -25.256 1.00 44.97 80 ASP A O 1
ATOM 610 N N . PHE A 1 81 ? 5.766 9.881 -23.327 1.00 43.78 81 PHE A N 1
ATOM 611 C CA . PHE A 1 81 ? 4.583 10.485 -23.942 1.00 43.78 81 PHE A CA 1
ATOM 612 C C . PHE A 1 81 ? 4.949 11.834 -24.602 1.00 43.78 81 PHE A C 1
ATOM 614 O O . PHE A 1 81 ? 4.115 12.720 -24.754 1.00 43.78 81 PHE A O 1
ATOM 621 N N . GLU A 1 82 ? 6.213 11.993 -24.993 1.00 42.88 82 GLU A N 1
ATOM 622 C CA . GLU A 1 82 ? 6.791 13.085 -25.754 1.00 42.88 82 GLU A CA 1
ATOM 623 C C . GLU A 1 82 ? 6.999 12.691 -27.231 1.00 42.88 82 GLU A C 1
ATOM 625 O O . GLU A 1 82 ? 7.010 13.560 -28.100 1.00 42.88 82 GLU A O 1
ATOM 630 N N . ALA A 1 83 ? 7.014 11.394 -27.577 1.00 42.91 83 ALA A N 1
ATOM 631 C CA . ALA A 1 83 ? 7.119 10.954 -28.975 1.00 42.91 83 ALA A CA 1
ATOM 632 C C . ALA A 1 83 ? 5.800 11.083 -29.769 1.00 42.91 83 ALA A C 1
ATOM 634 O O . ALA A 1 83 ? 5.818 11.220 -30.992 1.00 42.91 83 ALA A O 1
ATOM 635 N N . ALA A 1 84 ? 4.642 11.104 -29.099 1.00 43.91 84 ALA A N 1
ATOM 636 C CA . ALA A 1 84 ? 3.342 11.204 -29.775 1.00 43.91 84 ALA A CA 1
ATOM 637 C C . ALA A 1 84 ? 2.984 12.634 -30.227 1.00 43.91 84 ALA A C 1
ATOM 639 O O . ALA A 1 84 ? 2.048 12.813 -31.004 1.00 43.91 84 ALA A O 1
ATOM 640 N N . ARG A 1 85 ? 3.721 13.660 -29.774 1.00 44.69 85 ARG A N 1
ATOM 641 C CA . ARG A 1 85 ? 3.451 15.062 -30.136 1.00 44.69 85 ARG A CA 1
ATOM 642 C C . ARG A 1 85 ? 4.288 15.569 -31.318 1.00 44.69 85 ARG A C 1
ATOM 644 O O . ARG A 1 85 ? 3.988 16.632 -31.847 1.00 44.69 85 ARG A O 1
ATOM 651 N N . SER A 1 86 ? 5.288 14.802 -31.761 1.00 44.38 86 SER A N 1
ATOM 652 C CA . SER A 1 86 ? 6.172 15.173 -32.880 1.00 44.38 86 SER A CA 1
ATOM 653 C C . SER A 1 86 ? 5.670 14.697 -34.255 1.00 44.38 86 SER A C 1
ATOM 655 O O . SER A 1 86 ? 6.159 15.143 -35.282 1.00 44.38 86 SER A O 1
ATOM 657 N N . VAL A 1 87 ? 4.658 13.822 -34.305 1.00 50.66 87 VAL A N 1
ATOM 658 C CA . VAL A 1 87 ? 4.109 13.279 -35.571 1.00 50.66 87 VAL A CA 1
ATOM 659 C C . VAL A 1 87 ? 2.947 14.132 -36.122 1.00 50.66 87 VAL A C 1
ATOM 661 O O . VAL A 1 87 ? 2.333 13.783 -37.124 1.00 50.66 87 VAL A O 1
ATOM 664 N N . LEU A 1 88 ? 2.630 15.263 -35.481 1.00 48.84 88 LEU A N 1
ATOM 665 C CA . LEU A 1 88 ? 1.531 16.156 -35.880 1.00 48.84 88 LEU A CA 1
ATOM 666 C C . LEU A 1 88 ? 1.968 17.593 -36.222 1.00 48.84 88 LEU A C 1
ATOM 668 O O . LEU A 1 88 ? 1.108 18.470 -36.269 1.00 48.84 88 LEU A O 1
ATOM 672 N N . ASN A 1 89 ? 3.256 17.832 -36.491 1.00 42.03 89 ASN A N 1
ATOM 673 C CA . ASN A 1 89 ? 3.732 19.092 -37.081 1.00 42.03 89 ASN A CA 1
ATOM 674 C C . ASN A 1 89 ? 4.381 18.857 -38.443 1.00 42.03 89 ASN A C 1
ATOM 676 O O . ASN A 1 89 ? 5.261 17.973 -38.520 1.00 42.03 89 ASN A O 1
#

Sequence (89 aa):
MENLRQLSAWPLTSADLSKVENVLDAVLADAQIEGDTKPGQRIARSILSAYALGVTDSHDLLTYGRVIAKAETHRPDSVDFEAARSVLN

Secondary structure (DSSP, 8-state):
---HHHH-SS---HHHHHHHHHHHHHHHHHHT--TTSHHHHHHHHHHHHHHHTT---HHHHHHHHHHHHHHHHTS-----TTGGGSTT-

Foldseek 3Di:
DPQLVVLAPDDDDPVRSVLLVVLLVVLCVVLVHDCPDPLNSVLSSQLNVVVVVPPRDSVSSNVRSNVSSVCSSPPDPPPPPVVVVVVPD